Protein AF-A0A7C4Q658-F1 (afdb_monomer_lite)

Sequence (83 aa):
MKNFETRLKKLESLAETMRDPDISLEESLKMFEEGVRLAKELKNELDALQGKVEILLNSLEEIEEPRTAPFEEITDSAEDGTS

Radius of gyration: 31.28 Å; chains: 1; bounding box: 71×22×89 Å

Secondary structure (DSSP, 8-state):
-HHHHHHHHHHHHHHHHTT-TTS-HHHHHHHHHHHHHHHHHHHHHHHHHHHHHHHHHHHHHTTS---PPPP------------

pLDDT: mean 85.11, std 16.0, range [43.69, 97.94]

Foldseek 3Di:
DVVLVVLVVVLVVLVVVLPDPPDDPVVNVVSVVVSVVSVVVSVVVVVVVVVVVVVVVVVVVVVPDDDDDPPDPPPPPDDDDDD

Structure (mmCIF, N/CA/C/O backbone):
data_AF-A0A7C4Q658-F1
#
_entry.id   AF-A0A7C4Q658-F1
#
loop_
_atom_site.group_PDB
_atom_site.id
_atom_site.type_symbol
_atom_site.label_atom_id
_atom_site.label_alt_id
_atom_site.label_comp_id
_atom_site.label_asym_id
_atom_site.label_entity_id
_atom_site.label_seq_id
_atom_site.pdbx_PDB_ins_code
_atom_site.Cartn_x
_atom_site.Cartn_y
_atom_site.Cartn_z
_atom_site.occupancy
_atom_site.B_iso_or_equiv
_atom_site.auth_seq_id
_atom_site.auth_comp_id
_atom_site.auth_asym_id
_atom_site.auth_atom_id
_atom_site.pdbx_PDB_model_num
ATOM 1 N N . MET A 1 1 ? 2.430 -11.232 -7.875 1.00 69.25 1 MET A N 1
ATOM 2 C CA . MET A 1 1 ? 0.962 -11.037 -7.952 1.00 69.25 1 MET A CA 1
ATOM 3 C C . MET A 1 1 ? 0.211 -11.503 -6.713 1.00 69.25 1 MET A C 1
ATOM 5 O O . MET A 1 1 ? -0.267 -10.627 -6.015 1.00 69.25 1 MET A O 1
ATOM 9 N N . LYS A 1 2 ? 0.168 -12.796 -6.337 1.00 69.44 2 LYS A N 1
ATOM 10 C CA . LYS A 1 2 ? -0.596 -13.238 -5.138 1.00 69.44 2 LYS A CA 1
ATOM 11 C C . LYS A 1 2 ? -0.270 -12.468 -3.844 1.00 69.44 2 LYS A C 1
ATOM 13 O O . LYS A 1 2 ? -1.162 -12.178 -3.056 1.00 69.44 2 LYS A O 1
ATOM 18 N N . ASN A 1 3 ? 0.997 -12.099 -3.637 1.00 91.56 3 ASN A N 1
ATOM 19 C CA . ASN A 1 3 ? 1.412 -11.286 -2.488 1.00 91.56 3 ASN A CA 1
ATOM 20 C C . ASN A 1 3 ? 0.909 -9.826 -2.579 1.00 91.56 3 ASN A C 1
ATOM 22 O O . ASN A 1 3 ? 0.424 -9.289 -1.588 1.00 91.56 3 ASN A O 1
ATOM 26 N N . PHE A 1 4 ? 0.966 -9.220 -3.770 1.00 94.75 4 PHE A N 1
ATOM 27 C CA . PHE A 1 4 ? 0.436 -7.879 -4.038 1.00 94.75 4 PHE A CA 1
ATOM 28 C C . PHE A 1 4 ? -1.073 -7.817 -3.781 1.00 94.75 4 PHE A C 1
ATOM 30 O O . PHE A 1 4 ? -1.520 -6.999 -2.989 1.00 94.75 4 PHE A O 1
ATOM 37 N N . GLU A 1 5 ? -1.847 -8.739 -4.362 1.00 95.50 5 GLU A N 1
ATOM 38 C CA . GLU A 1 5 ? -3.303 -8.813 -4.162 1.00 95.50 5 GLU A CA 1
ATOM 39 C C . GLU A 1 5 ? -3.676 -9.014 -2.690 1.00 95.50 5 GLU A C 1
ATOM 41 O O . GLU A 1 5 ? -4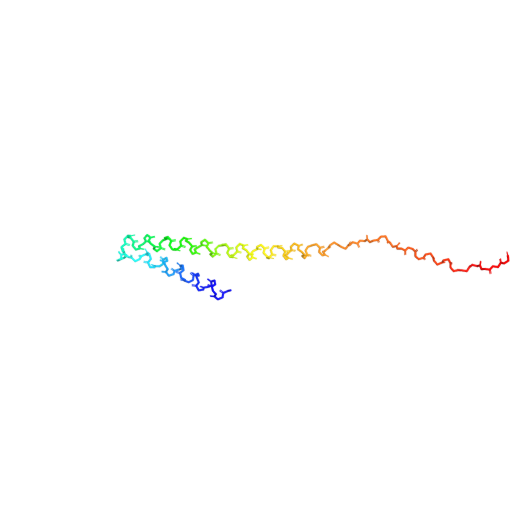.634 -8.424 -2.201 1.00 95.50 5 GLU A O 1
ATOM 46 N N . THR A 1 6 ? -2.899 -9.818 -1.959 1.00 96.88 6 THR A N 1
ATOM 47 C CA . THR A 1 6 ? -3.116 -10.026 -0.520 1.00 96.88 6 THR A CA 1
ATOM 48 C C . THR A 1 6 ? -2.913 -8.731 0.265 1.00 96.88 6 THR A C 1
ATOM 50 O O . THR A 1 6 ? -3.721 -8.393 1.128 1.00 96.88 6 THR A O 1
ATOM 53 N N . ARG A 1 7 ? -1.849 -7.982 -0.041 1.00 96.81 7 ARG A N 1
ATOM 54 C CA . ARG A 1 7 ? -1.581 -6.685 0.590 1.00 96.81 7 ARG A CA 1
ATOM 55 C C . ARG A 1 7 ? -2.594 -5.618 0.178 1.00 96.81 7 ARG A C 1
ATOM 57 O O . ARG A 1 7 ? -3.001 -4.839 1.030 1.00 96.81 7 ARG A O 1
ATOM 64 N N . LEU A 1 8 ? -3.054 -5.621 -1.070 1.00 97.56 8 LEU A N 1
ATOM 65 C CA . LEU A 1 8 ? -4.116 -4.729 -1.531 1.00 97.56 8 LEU A CA 1
ATOM 66 C C . LEU A 1 8 ? -5.422 -4.979 -0.765 1.00 97.56 8 LEU A C 1
ATOM 68 O O . LEU A 1 8 ? -5.970 -4.047 -0.189 1.00 97.56 8 LEU A O 1
ATOM 72 N N . LYS A 1 9 ? -5.846 -6.242 -0.636 1.00 97.75 9 LYS A N 1
ATOM 73 C CA . LYS A 1 9 ? -7.017 -6.611 0.179 1.00 97.75 9 LYS A CA 1
ATOM 74 C C . LYS A 1 9 ? -6.878 -6.196 1.639 1.00 97.75 9 LYS A C 1
ATOM 76 O O . LYS A 1 9 ? -7.846 -5.780 2.267 1.00 97.75 9 LYS A O 1
ATOM 81 N N . LYS A 1 10 ? -5.670 -6.300 2.197 1.00 97.00 10 LYS A N 1
ATOM 82 C CA . LYS A 1 10 ? -5.402 -5.818 3.555 1.00 97.00 10 LYS A CA 1
ATOM 83 C C . LYS A 1 10 ? -5.584 -4.300 3.659 1.00 97.00 10 LYS A C 1
ATOM 85 O O . LYS A 1 10 ? -6.171 -3.842 4.631 1.00 97.00 10 LYS A O 1
ATOM 90 N N . LEU A 1 11 ? -5.113 -3.532 2.674 1.00 97.56 11 LEU A N 1
ATOM 91 C CA . LEU A 1 11 ? -5.309 -2.080 2.634 1.00 97.56 11 LEU A CA 1
ATOM 92 C C . LEU A 1 11 ? -6.798 -1.709 2.557 1.00 97.56 11 LEU A C 1
ATOM 94 O O . LEU A 1 11 ? -7.240 -0.819 3.279 1.00 97.56 11 LEU A O 1
ATOM 98 N N . GLU A 1 12 ? -7.568 -2.415 1.728 1.00 97.00 12 GLU A N 1
ATOM 99 C CA . GLU A 1 12 ? -9.023 -2.242 1.613 1.00 97.00 12 GLU A CA 1
ATOM 100 C C . GLU A 1 12 ? -9.725 -2.530 2.947 1.00 97.00 12 GLU A C 1
ATOM 102 O O . GLU A 1 12 ? -10.491 -1.703 3.435 1.00 97.00 12 GLU A O 1
ATOM 107 N N . SER A 1 13 ? -9.383 -3.648 3.593 1.00 96.50 13 SER A N 1
ATOM 108 C CA . SER A 1 13 ? -9.943 -4.027 4.894 1.00 96.5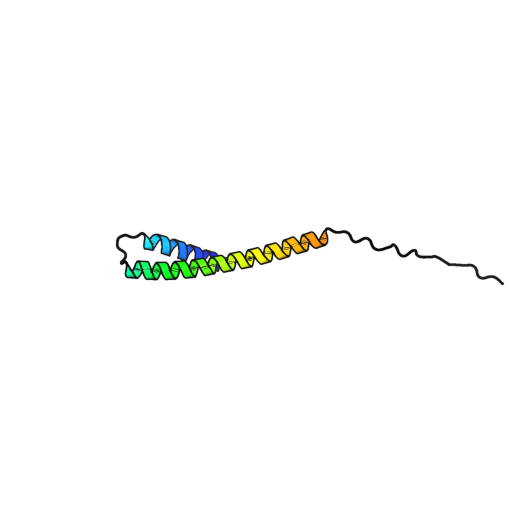0 13 SER A CA 1
ATOM 109 C C . SER A 1 13 ? -9.596 -3.031 6.006 1.00 96.50 13 SER A C 1
ATOM 111 O O . SER A 1 13 ? -10.453 -2.721 6.835 1.00 96.50 13 SER A O 1
ATOM 113 N N . LEU A 1 14 ? -8.377 -2.477 6.013 1.00 96.12 14 LEU A N 1
ATOM 114 C CA . LEU A 1 14 ? -8.001 -1.403 6.938 1.00 96.12 14 LEU A CA 1
ATOM 115 C C . LEU A 1 14 ? -8.867 -0.157 6.710 1.00 96.12 14 LEU A C 1
ATOM 117 O O . LEU A 1 14 ? -9.357 0.431 7.670 1.00 96.12 14 LEU A O 1
ATOM 121 N N . ALA A 1 15 ? -9.086 0.231 5.451 1.00 93.69 15 ALA A N 1
ATOM 122 C CA . ALA A 1 15 ? -9.894 1.399 5.107 1.00 93.69 15 ALA A CA 1
ATOM 123 C C . ALA A 1 15 ? -11.383 1.226 5.453 1.00 93.69 15 ALA A C 1
ATOM 125 O O . ALA A 1 15 ? -12.029 2.199 5.838 1.00 93.69 15 ALA A O 1
ATOM 126 N N . GLU A 1 16 ? -11.930 0.016 5.320 1.00 94.56 16 GLU A N 1
ATOM 127 C CA . GLU A 1 16 ? -13.293 -0.302 5.758 1.00 94.56 16 GLU A CA 1
ATOM 128 C C . GLU A 1 16 ? -13.415 -0.251 7.278 1.00 94.56 16 GLU A C 1
ATOM 130 O O . GLU A 1 16 ? -14.304 0.418 7.798 1.00 94.56 16 GLU A O 1
ATOM 135 N N . THR A 1 17 ? -12.480 -0.887 7.982 1.00 93.94 17 THR A N 1
ATOM 136 C CA . THR A 1 17 ? -12.462 -0.928 9.448 1.00 93.94 17 THR A CA 1
ATOM 137 C C . THR A 1 17 ? -12.358 0.477 10.051 1.00 93.94 17 THR A C 1
ATOM 139 O O . THR A 1 17 ? -13.081 0.800 10.982 1.00 93.94 17 THR A O 1
ATOM 142 N N . MET A 1 18 ? -11.548 1.369 9.467 1.00 92.12 18 MET A N 1
ATOM 143 C CA . MET A 1 18 ? -11.434 2.770 9.908 1.00 92.12 18 MET A CA 1
ATOM 144 C C . MET A 1 18 ? -12.734 3.591 9.788 1.00 92.12 18 MET A C 1
ATOM 146 O O . MET A 1 18 ? -12.798 4.698 10.318 1.00 92.12 18 MET A O 1
ATOM 150 N N . ARG A 1 19 ? -13.755 3.107 9.067 1.00 89.38 19 ARG A N 1
ATOM 151 C CA . ARG A 1 19 ? -15.066 3.776 8.965 1.00 89.38 19 ARG A CA 1
ATOM 152 C C . ARG A 1 19 ? -16.046 3.333 10.047 1.00 89.38 19 ARG A C 1
ATOM 154 O O . ARG A 1 19 ? -17.148 3.878 10.099 1.00 89.38 19 ARG A O 1
ATOM 161 N N . ASP A 1 20 ? -15.672 2.351 10.860 1.00 93.56 20 ASP A N 1
ATOM 162 C CA . ASP A 1 20 ? -16.490 1.883 11.967 1.00 93.56 20 ASP A CA 1
ATOM 163 C C . ASP A 1 20 ? -16.592 2.982 13.046 1.00 93.56 20 ASP A C 1
ATOM 165 O O . ASP A 1 20 ? -15.562 3.421 13.566 1.00 93.56 20 ASP A O 1
ATOM 169 N N . PRO A 1 21 ? -17.804 3.466 13.381 1.00 91.69 21 PRO A N 1
ATOM 170 C CA . PRO A 1 21 ? -17.987 4.475 14.422 1.00 91.69 21 PRO A CA 1
ATOM 171 C C . PRO A 1 21 ? -17.619 3.985 15.831 1.00 91.69 21 PRO A C 1
ATOM 173 O O . PRO A 1 21 ? -17.408 4.825 16.706 1.00 91.69 21 PRO A O 1
ATOM 176 N N . ASP A 1 22 ? -17.537 2.670 16.056 1.00 95.19 22 ASP A N 1
ATOM 177 C CA . ASP A 1 22 ? -17.193 2.083 17.356 1.00 95.19 22 ASP A CA 1
ATOM 178 C C . ASP A 1 22 ? -15.673 1.982 17.583 1.00 95.19 22 ASP A C 1
ATOM 180 O O . ASP A 1 22 ? -15.227 1.663 18.690 1.00 95.19 22 ASP A O 1
ATOM 184 N N . ILE A 1 23 ? -14.854 2.284 16.568 1.00 94.44 23 ILE A N 1
ATOM 185 C CA . ILE A 1 23 ? -13.397 2.290 16.703 1.00 94.44 23 ILE A CA 1
ATOM 186 C C . ILE A 1 23 ? -12.905 3.527 17.458 1.00 94.44 23 ILE A C 1
ATOM 188 O O . ILE A 1 23 ? -13.325 4.663 17.219 1.00 94.44 23 ILE A O 1
ATOM 192 N N . SER A 1 24 ? -11.928 3.324 18.343 1.00 96.06 24 SER A N 1
ATOM 193 C CA . SER A 1 24 ? -11.291 4.441 19.032 1.00 96.06 24 SER A CA 1
ATOM 194 C C . SER A 1 24 ? -10.414 5.268 18.084 1.00 96.06 24 SER A C 1
ATOM 196 O O . SER A 1 24 ? -9.818 4.765 17.128 1.00 96.06 24 SER A O 1
ATOM 198 N N . LEU A 1 25 ? -10.264 6.560 18.385 1.00 92.38 25 LEU A N 1
ATOM 199 C CA . LEU A 1 25 ? -9.395 7.452 17.612 1.00 92.38 25 LEU A CA 1
ATOM 200 C C . LEU A 1 25 ? -7.937 6.960 17.575 1.00 92.38 25 LEU A C 1
ATOM 202 O O . LEU A 1 25 ? -7.270 7.084 16.550 1.00 92.38 25 LEU A O 1
ATOM 206 N N . GLU A 1 26 ? -7.439 6.393 18.678 1.00 94.88 26 GLU A N 1
ATOM 207 C CA . GLU A 1 26 ? -6.070 5.875 18.752 1.00 94.88 26 GLU A CA 1
ATOM 208 C C . GLU A 1 26 ? -5.877 4.651 17.843 1.00 94.88 26 GLU A C 1
ATOM 210 O O . GLU A 1 26 ? -4.860 4.539 17.156 1.00 94.88 26 GLU A O 1
ATOM 215 N N . GLU A 1 27 ? -6.858 3.747 17.792 1.00 95.06 27 GLU A N 1
ATOM 216 C CA . GLU A 1 27 ? -6.835 2.598 16.883 1.00 95.06 27 GLU A CA 1
ATOM 217 C C . GLU A 1 27 ? -6.968 3.034 15.423 1.00 95.06 27 GLU A C 1
ATOM 219 O O . GLU A 1 27 ? -6.183 2.581 14.589 1.00 95.06 27 GLU A O 1
ATOM 224 N N . SER A 1 28 ? -7.870 3.978 15.129 1.00 93.56 28 SER A N 1
ATOM 225 C CA . SER A 1 28 ? -7.979 4.606 13.805 1.00 93.56 28 SER A CA 1
ATOM 226 C C . SER A 1 28 ? -6.646 5.185 13.338 1.00 93.56 28 SER A C 1
ATOM 228 O O . SER A 1 28 ? -6.251 4.984 12.191 1.00 93.56 28 SER A O 1
ATOM 230 N N . LEU A 1 29 ? -5.918 5.872 14.225 1.00 95.06 29 LEU A N 1
ATOM 231 C CA . LEU A 1 29 ? -4.631 6.475 13.889 1.00 95.06 29 LEU A CA 1
ATOM 232 C C . LEU A 1 29 ? -3.566 5.412 13.578 1.00 95.06 29 LEU A C 1
ATOM 234 O O . LEU A 1 29 ? -2.866 5.526 12.573 1.00 95.06 29 LEU A O 1
ATOM 238 N N . LYS A 1 30 ? -3.486 4.340 14.379 1.00 96.00 30 LYS A N 1
ATOM 239 C CA . LYS A 1 30 ? -2.570 3.210 14.128 1.00 96.00 30 LYS A CA 1
ATOM 240 C C . LYS A 1 30 ? -2.869 2.525 12.793 1.00 96.00 30 LYS A C 1
ATOM 242 O O . LYS A 1 30 ? -1.953 2.234 12.023 1.00 96.00 30 LYS A O 1
ATOM 247 N N . MET A 1 31 ? -4.149 2.293 12.500 1.00 96.25 31 MET A N 1
ATOM 248 C CA . MET A 1 31 ? -4.583 1.712 11.228 1.00 96.25 31 MET A CA 1
ATOM 249 C C . MET A 1 31 ? -4.270 2.635 10.047 1.00 96.25 31 MET A C 1
ATOM 251 O O . MET A 1 31 ? -3.850 2.157 8.993 1.00 96.25 31 MET A O 1
ATOM 255 N N . PHE A 1 32 ? -4.423 3.949 10.219 1.00 95.50 32 PHE A N 1
ATOM 256 C CA . PHE A 1 32 ? -4.080 4.936 9.199 1.00 95.50 32 PHE A CA 1
ATOM 257 C C . PHE A 1 32 ? -2.582 4.927 8.879 1.00 95.50 32 PHE A C 1
ATOM 259 O O . PHE A 1 32 ? -2.209 4.849 7.709 1.00 95.50 32 PHE A O 1
ATOM 266 N N . GLU A 1 33 ? -1.718 4.939 9.896 1.00 97.12 33 GLU A N 1
ATOM 267 C CA . GLU A 1 33 ? -0.264 4.843 9.715 1.00 97.12 33 GLU A CA 1
ATOM 268 C C . GLU A 1 33 ? 0.135 3.561 8.972 1.00 97.12 33 GLU A C 1
ATOM 270 O O . GLU A 1 33 ? 0.938 3.594 8.030 1.00 97.12 33 GLU A O 1
ATOM 275 N N . GLU A 1 34 ? -0.466 2.427 9.347 1.00 96.81 34 GLU A N 1
ATOM 276 C CA . GLU A 1 34 ? -0.257 1.161 8.650 1.00 96.81 34 GLU A CA 1
ATOM 277 C C . GLU A 1 34 ? -0.734 1.225 7.194 1.00 96.81 34 GLU A C 1
ATOM 279 O O . GLU A 1 34 ? -0.009 0.793 6.291 1.00 96.81 34 GLU A O 1
ATOM 284 N N . GLY A 1 35 ? -1.918 1.790 6.955 1.00 97.44 35 GLY A N 1
ATOM 285 C CA . GLY A 1 35 ? -2.495 1.962 5.627 1.00 97.44 35 GLY A CA 1
ATOM 286 C C . GLY A 1 35 ? -1.614 2.819 4.718 1.00 97.44 35 GLY A C 1
ATOM 287 O O . GLY A 1 35 ? -1.342 2.429 3.583 1.00 97.44 35 GLY A O 1
ATOM 288 N N . VAL A 1 36 ? -1.085 3.939 5.223 1.00 97.75 36 VAL A N 1
ATOM 289 C CA . VAL A 1 36 ? -0.165 4.816 4.477 1.00 97.75 36 VAL A CA 1
ATOM 290 C C . VAL A 1 36 ? 1.117 4.077 4.100 1.00 97.75 36 VAL A C 1
ATOM 292 O O . VAL A 1 36 ? 1.561 4.155 2.949 1.00 97.75 36 VAL A O 1
ATOM 295 N N . ARG A 1 37 ? 1.708 3.326 5.038 1.00 97.81 37 ARG A N 1
ATOM 296 C CA . ARG A 1 37 ? 2.900 2.514 4.759 1.00 97.81 37 ARG A CA 1
ATOM 297 C C . ARG A 1 37 ? 2.616 1.483 3.666 1.00 97.81 37 ARG A C 1
ATOM 299 O O . ARG A 1 37 ? 3.366 1.398 2.696 1.00 97.81 37 ARG A O 1
ATOM 306 N N . LEU A 1 38 ? 1.521 0.741 3.802 1.00 97.75 38 LEU A N 1
ATOM 307 C CA . LEU A 1 38 ? 1.139 -0.320 2.874 1.00 97.75 38 LEU A CA 1
ATOM 308 C C . LEU A 1 38 ? 0.839 0.224 1.469 1.00 97.75 38 LEU A C 1
ATOM 310 O O . LEU A 1 38 ? 1.293 -0.341 0.475 1.00 97.75 38 LEU A O 1
ATOM 314 N N . ALA A 1 39 ? 0.143 1.360 1.379 1.00 97.69 39 ALA A N 1
ATOM 315 C CA . ALA A 1 39 ? -0.130 2.042 0.117 1.00 97.69 39 ALA A CA 1
ATOM 316 C C . ALA A 1 39 ? 1.161 2.486 -0.589 1.00 97.69 39 ALA A C 1
ATOM 318 O O . ALA A 1 39 ? 1.301 2.303 -1.800 1.00 97.69 39 ALA A O 1
ATOM 319 N N . LYS A 1 40 ? 2.134 3.019 0.164 1.00 97.94 40 LYS A N 1
ATOM 320 C CA . LYS A 1 40 ? 3.442 3.411 -0.380 1.00 97.94 40 LYS A CA 1
ATOM 321 C C . LYS A 1 40 ? 4.207 2.212 -0.942 1.00 97.94 40 LYS A C 1
ATOM 323 O O . LYS A 1 40 ? 4.782 2.307 -2.021 1.00 97.94 40 LYS A O 1
ATOM 328 N N . GLU A 1 41 ? 4.200 1.084 -0.238 1.00 96.69 41 GLU A N 1
ATOM 329 C CA . GLU A 1 41 ? 4.845 -0.148 -0.706 1.00 96.69 41 GLU A CA 1
ATOM 330 C C . GLU A 1 41 ? 4.203 -0.696 -1.986 1.00 96.69 41 GLU A C 1
ATOM 332 O O . GLU A 1 41 ? 4.919 -1.067 -2.915 1.00 96.69 41 GLU A O 1
ATOM 337 N N . LEU A 1 42 ? 2.866 -0.728 -2.052 1.00 97.50 42 LEU A N 1
ATOM 338 C CA . LEU A 1 42 ? 2.132 -1.167 -3.243 1.00 97.50 42 LEU A CA 1
ATOM 339 C C . LEU A 1 42 ? 2.439 -0.268 -4.446 1.00 97.50 42 LEU A C 1
ATOM 341 O O . LEU A 1 42 ? 2.705 -0.776 -5.534 1.00 97.50 42 LEU A O 1
ATOM 345 N N . LYS A 1 43 ? 2.468 1.055 -4.244 1.00 97.44 43 LYS A N 1
ATOM 346 C CA . LYS A 1 43 ? 2.848 2.010 -5.288 1.00 97.44 43 LYS A CA 1
ATOM 347 C C . LYS A 1 43 ? 4.258 1.744 -5.816 1.00 97.44 43 LYS A C 1
ATOM 349 O O . LYS A 1 43 ? 4.432 1.615 -7.020 1.00 97.44 43 LYS A O 1
ATOM 354 N N . ASN A 1 44 ? 5.240 1.598 -4.928 1.00 97.19 44 ASN A N 1
ATOM 355 C CA . ASN A 1 44 ? 6.626 1.360 -5.337 1.00 97.19 44 ASN A CA 1
ATOM 356 C C . ASN A 1 44 ? 6.780 0.079 -6.177 1.00 97.19 44 ASN A C 1
ATOM 358 O O . ASN A 1 44 ? 7.592 0.034 -7.097 1.00 97.19 44 ASN A O 1
ATOM 362 N N . GLU A 1 45 ? 6.019 -0.973 -5.865 1.00 95.88 45 GLU A N 1
ATOM 363 C CA . GLU A 1 45 ? 6.037 -2.207 -6.655 1.00 95.88 45 GLU A CA 1
ATOM 364 C C . GLU A 1 45 ? 5.418 -2.016 -8.044 1.00 95.88 45 GLU A C 1
ATOM 366 O O . GLU A 1 45 ? 5.965 -2.531 -9.021 1.00 95.88 45 GLU A O 1
ATOM 371 N N . LEU A 1 46 ? 4.319 -1.260 -8.145 1.00 96.81 46 LEU A N 1
ATOM 372 C CA . LEU A 1 46 ? 3.723 -0.902 -9.434 1.00 96.81 46 LEU A CA 1
ATOM 373 C C . LEU A 1 46 ? 4.683 -0.061 -10.277 1.00 96.81 46 LEU A C 1
ATOM 375 O O . LEU A 1 46 ? 4.902 -0.397 -11.437 1.00 96.81 46 LEU A O 1
ATOM 379 N N . ASP A 1 47 ? 5.310 0.956 -9.686 1.00 97.06 47 ASP A N 1
ATOM 380 C CA . ASP A 1 47 ? 6.272 1.824 -10.371 1.00 97.06 47 ASP A CA 1
ATOM 381 C C . ASP A 1 47 ? 7.470 1.005 -10.897 1.00 97.06 47 ASP A C 1
ATOM 383 O O . ASP A 1 47 ? 7.910 1.169 -12.035 1.00 97.06 47 ASP A O 1
ATOM 387 N N . ALA A 1 48 ? 7.964 0.042 -10.109 1.00 95.62 48 ALA A N 1
ATOM 388 C CA . ALA A 1 48 ? 9.040 -0.854 -10.532 1.00 95.62 48 ALA A CA 1
ATOM 389 C C . ALA A 1 48 ? 8.627 -1.798 -11.676 1.00 95.62 48 ALA A C 1
ATOM 391 O O . ALA A 1 48 ? 9.448 -2.130 -12.534 1.00 95.62 48 ALA A O 1
ATOM 392 N N . LEU A 1 49 ? 7.375 -2.266 -11.690 1.00 95.31 49 LEU A N 1
ATOM 393 C CA . LEU A 1 49 ? 6.841 -3.071 -12.790 1.00 95.31 49 LEU A CA 1
ATOM 394 C C . LEU 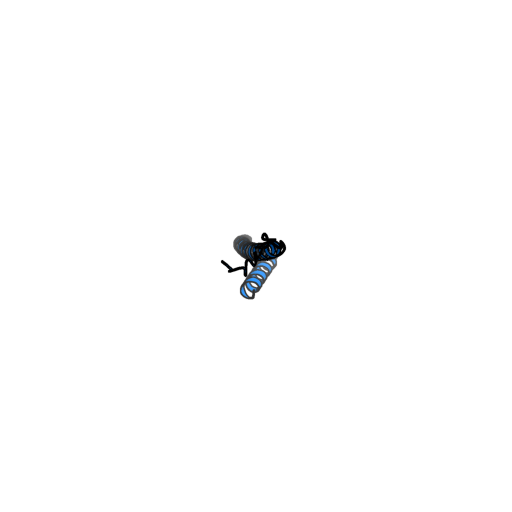A 1 49 ? 6.649 -2.229 -14.051 1.00 95.31 49 LEU A C 1
ATOM 396 O O . LEU A 1 49 ? 7.037 -2.680 -15.127 1.00 95.31 49 LEU A O 1
ATOM 400 N N . GLN A 1 50 ? 6.122 -1.012 -13.916 1.00 94.75 50 GLN A N 1
ATOM 401 C CA . GLN A 1 50 ? 5.977 -0.069 -15.019 1.00 94.75 50 GLN A CA 1
ATOM 402 C C . GLN A 1 50 ? 7.334 0.226 -15.665 1.00 94.75 50 GLN A C 1
ATOM 404 O O . GLN A 1 50 ? 7.464 0.078 -16.875 1.00 94.75 50 GLN A O 1
ATOM 409 N N . GLY A 1 51 ? 8.369 0.522 -14.872 1.00 96.25 51 GLY A N 1
ATOM 410 C CA . GLY A 1 51 ? 9.710 0.774 -15.409 1.00 96.25 51 GLY A CA 1
ATOM 411 C C . GLY A 1 51 ? 10.280 -0.411 -16.198 1.00 96.25 51 GLY A C 1
ATOM 412 O O . GLY A 1 51 ? 10.935 -0.226 -17.219 1.00 96.25 51 GLY A O 1
ATOM 413 N N . LYS A 1 52 ? 9.990 -1.655 -15.788 1.00 94.94 52 LYS A N 1
ATOM 414 C CA . LYS A 1 52 ? 10.382 -2.843 -16.569 1.00 94.94 52 LYS A CA 1
ATOM 415 C C . LYS A 1 52 ? 9.642 -2.930 -17.902 1.00 94.94 52 LYS A C 1
ATOM 417 O O . LYS A 1 52 ? 10.246 -3.334 -18.890 1.00 94.94 52 LYS A O 1
ATOM 422 N N . VAL A 1 53 ? 8.355 -2.582 -17.925 1.00 95.25 53 VAL A N 1
ATOM 423 C CA . VAL A 1 53 ? 7.559 -2.541 -19.160 1.00 95.25 53 VAL A CA 1
ATOM 424 C C . VAL A 1 53 ? 8.096 -1.468 -20.104 1.00 95.25 53 VAL A C 1
ATOM 426 O O . VAL A 1 53 ? 8.299 -1.759 -21.275 1.00 95.25 53 VAL A O 1
ATOM 429 N N . GLU A 1 54 ? 8.396 -0.273 -19.597 1.00 94.56 54 GLU A N 1
ATOM 430 C CA . GLU A 1 54 ? 8.973 0.822 -20.388 1.00 94.56 54 GLU A CA 1
ATOM 431 C C . GLU A 1 54 ? 10.313 0.429 -21.023 1.00 94.56 54 GLU A C 1
ATOM 433 O O . GLU A 1 54 ? 10.502 0.630 -22.218 1.00 94.56 54 GLU A O 1
ATOM 438 N N . ILE A 1 55 ? 11.215 -0.210 -20.266 1.00 94.44 55 ILE A N 1
ATOM 439 C CA . ILE A 1 55 ? 12.486 -0.718 -20.813 1.00 94.44 55 ILE A CA 1
ATOM 440 C C . ILE A 1 55 ? 12.234 -1.701 -21.961 1.00 94.44 55 ILE A C 1
ATOM 442 O O . ILE A 1 55 ? 12.868 -1.592 -23.006 1.00 94.44 55 ILE A O 1
ATOM 446 N N . LEU A 1 56 ? 11.307 -2.648 -21.782 1.00 93.12 56 LEU A N 1
ATOM 447 C CA . LEU A 1 56 ? 10.988 -3.638 -22.812 1.00 93.12 56 LEU A CA 1
ATOM 448 C C . LEU A 1 56 ? 10.403 -2.994 -24.074 1.00 93.12 56 LEU A C 1
ATOM 450 O O . LEU A 1 56 ? 10.762 -3.413 -25.168 1.00 93.12 56 LEU A O 1
ATOM 454 N N . LEU A 1 57 ? 9.535 -1.989 -23.934 1.00 90.50 57 LEU A N 1
ATOM 455 C CA . LEU A 1 57 ? 8.968 -1.258 -25.070 1.00 90.50 57 LEU A CA 1
ATOM 456 C C . LEU A 1 57 ? 10.048 -0.483 -25.832 1.00 90.50 57 LEU A C 1
ATOM 458 O O . LEU A 1 57 ? 10.158 -0.644 -27.044 1.00 90.50 57 LEU A O 1
ATOM 462 N N . ASN A 1 58 ? 10.907 0.254 -25.126 1.00 88.00 58 ASN A N 1
ATOM 463 C CA . ASN A 1 58 ? 12.010 0.993 -25.747 1.00 88.00 58 ASN A CA 1
ATOM 464 C C . ASN A 1 58 ? 12.988 0.052 -26.475 1.00 88.00 58 ASN A C 1
ATOM 466 O O . ASN A 1 58 ? 13.468 0.364 -27.560 1.00 88.00 58 A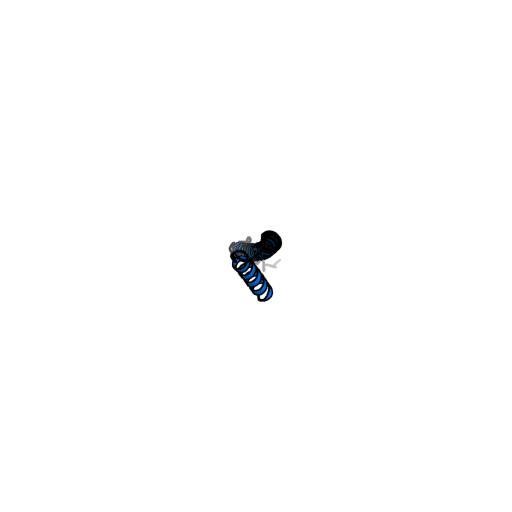SN A O 1
ATOM 470 N N . SER A 1 59 ? 13.262 -1.133 -25.912 1.00 82.62 59 SER A N 1
ATOM 471 C CA . SER A 1 59 ? 14.093 -2.146 -26.576 1.00 82.62 59 SER A CA 1
ATOM 472 C C . SER A 1 59 ? 13.449 -2.746 -27.830 1.00 82.62 59 SER A C 1
ATOM 474 O O . SER A 1 59 ? 14.176 -3.239 -28.684 1.00 82.62 59 SER A O 1
ATOM 476 N N . 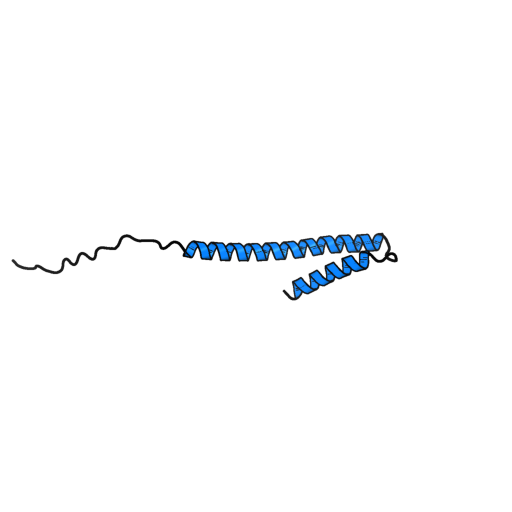LEU A 1 60 ? 12.117 -2.745 -27.953 1.00 78.19 60 LEU A N 1
ATOM 477 C CA . LEU A 1 60 ? 11.437 -3.165 -29.183 1.00 78.19 60 LEU A CA 1
ATOM 478 C C . LEU A 1 60 ? 11.525 -2.082 -30.266 1.00 78.19 60 LEU A C 1
ATOM 480 O O . LEU A 1 60 ? 11.729 -2.421 -31.427 1.00 78.19 60 LEU A O 1
ATOM 484 N N . GLU A 1 61 ? 11.438 -0.805 -29.888 1.00 73.38 61 GLU A N 1
ATOM 485 C CA . GLU A 1 61 ? 11.598 0.327 -30.815 1.00 73.38 61 GLU A CA 1
ATOM 486 C C . GLU A 1 61 ? 13.027 0.413 -31.384 1.00 73.38 61 GLU A C 1
ATOM 488 O O . GLU A 1 61 ? 13.202 0.661 -32.574 1.00 73.38 61 GLU A O 1
ATOM 493 N N . GLU A 1 62 ? 14.065 0.111 -30.591 1.00 61.69 62 GLU A N 1
ATOM 494 C CA . GLU A 1 62 ? 15.456 0.049 -31.084 1.00 61.69 62 GLU A CA 1
ATOM 495 C C . GLU A 1 62 ? 15.693 -1.046 -32.146 1.00 61.69 62 GLU A C 1
ATOM 497 O O . GLU A 1 62 ? 16.681 -0.992 -32.883 1.00 61.69 62 GLU A O 1
ATOM 502 N N . ILE A 1 63 ? 14.799 -2.035 -32.255 1.00 60.00 63 ILE A N 1
ATOM 503 C CA . ILE A 1 63 ? 14.879 -3.109 -33.259 1.00 60.00 63 ILE A CA 1
ATOM 504 C C . ILE A 1 63 ? 14.287 -2.657 -34.612 1.00 60.00 63 ILE A C 1
ATOM 506 O O . ILE A 1 63 ? 14.564 -3.286 -35.635 1.00 60.00 63 ILE A O 1
ATOM 510 N N . GLU A 1 64 ? 13.525 -1.556 -34.664 1.00 58.94 64 GLU A N 1
ATOM 511 C CA . GLU A 1 64 ? 12.803 -1.122 -35.871 1.00 58.94 64 GLU A CA 1
ATOM 512 C C . GLU A 1 64 ? 13.602 -0.248 -36.853 1.00 58.94 64 GLU A C 1
ATOM 514 O O . GLU A 1 64 ? 13.101 0.018 -37.946 1.00 58.94 64 GLU A O 1
ATOM 519 N N . GLU A 1 65 ? 14.850 0.141 -36.568 1.00 59.50 65 GLU A N 1
ATOM 520 C CA . GLU A 1 65 ? 15.687 0.802 -37.582 1.00 59.50 65 GLU A CA 1
ATOM 521 C C . GLU A 1 65 ? 16.558 -0.209 -38.354 1.00 59.50 65 GLU A C 1
ATOM 523 O O . GLU A 1 65 ? 17.613 -0.630 -37.859 1.00 59.50 65 GLU A O 1
ATOM 528 N N . PRO A 1 66 ? 16.189 -0.596 -39.596 1.00 62.03 66 PRO A N 1
ATOM 529 C CA . PRO A 1 66 ? 17.068 -1.383 -40.446 1.00 62.03 66 PRO A CA 1
ATOM 530 C C . PRO A 1 66 ? 18.324 -0.567 -40.759 1.00 62.03 66 PRO A C 1
ATOM 532 O O . PRO A 1 66 ? 18.302 0.404 -41.515 1.00 62.03 66 PRO A O 1
ATOM 535 N N . ARG A 1 67 ? 19.453 -0.976 -40.182 1.00 67.50 67 ARG A N 1
ATOM 536 C CA . ARG A 1 67 ? 20.754 -0.390 -40.501 1.00 67.50 67 ARG A CA 1
ATOM 537 C C . ARG A 1 67 ? 21.215 -0.889 -41.864 1.00 67.50 67 ARG A C 1
ATOM 539 O O . ARG A 1 67 ? 21.506 -2.070 -42.036 1.00 67.50 67 ARG A O 1
ATOM 546 N N . THR A 1 68 ? 21.328 0.019 -42.827 1.00 71.06 68 THR A N 1
ATOM 547 C CA . THR A 1 68 ? 22.018 -0.253 -44.090 1.00 71.06 68 THR A CA 1
ATOM 548 C C . THR A 1 68 ? 23.523 -0.135 -43.866 1.00 71.06 68 THR A C 1
ATOM 550 O O . THR A 1 68 ? 24.009 0.936 -43.501 1.00 71.06 68 THR A O 1
ATOM 553 N N . ALA A 1 69 ? 24.269 -1.213 -44.090 1.00 74.81 69 ALA A N 1
ATOM 554 C CA . ALA A 1 69 ? 25.716 -1.139 -44.267 1.00 74.81 69 ALA A CA 1
ATOM 555 C C . ALA A 1 69 ? 26.034 -0.929 -45.760 1.00 74.81 69 ALA A C 1
ATOM 557 O O . ALA A 1 69 ? 25.264 -1.401 -46.604 1.00 74.81 69 ALA A O 1
ATOM 558 N N . PRO A 1 70 ? 27.140 -0.242 -46.109 1.00 75.06 70 PRO A N 1
ATOM 559 C CA . PRO A 1 70 ? 27.647 -0.246 -47.475 1.00 75.06 70 PRO A CA 1
ATOM 560 C C . PRO A 1 70 ? 27.828 -1.691 -47.944 1.00 75.06 70 PRO A C 1
ATOM 562 O O . PRO A 1 70 ? 28.392 -2.512 -47.223 1.00 75.06 70 PRO A O 1
ATOM 565 N N . PHE A 1 71 ? 27.316 -2.003 -49.130 1.00 78.56 71 PHE A N 1
ATOM 566 C CA . PHE A 1 71 ? 27.521 -3.307 -49.743 1.00 78.56 71 PHE A CA 1
ATOM 567 C C . PHE A 1 71 ? 29.013 -3.447 -50.064 1.00 78.56 71 PHE A C 1
ATOM 569 O O . PHE A 1 71 ? 29.549 -2.623 -50.806 1.00 78.56 71 PHE A O 1
ATOM 576 N N . GLU A 1 72 ? 29.695 -4.439 -49.482 1.00 75.50 72 GLU A N 1
ATOM 577 C CA . GLU A 1 72 ? 31.047 -4.789 -49.919 1.00 75.50 72 GLU A CA 1
ATOM 578 C C . GLU A 1 72 ? 30.942 -5.319 -51.346 1.00 75.50 72 GLU A C 1
ATOM 580 O O . GLU A 1 72 ? 30.412 -6.401 -51.605 1.00 75.50 72 GLU A O 1
ATOM 585 N N . GLU A 1 73 ? 31.398 -4.499 -52.287 1.00 67.00 73 GLU A N 1
ATOM 586 C CA . GLU A 1 73 ? 31.542 -4.883 -53.677 1.00 67.00 73 GLU A CA 1
ATOM 587 C C . GLU A 1 73 ? 32.582 -6.006 -53.720 1.00 67.00 73 GLU A C 1
ATOM 589 O O . GLU A 1 73 ? 33.778 -5.776 -53.535 1.00 67.00 73 GLU A O 1
ATOM 594 N N . ILE A 1 74 ? 32.119 -7.247 -53.894 1.00 67.38 74 ILE A N 1
ATOM 595 C CA . ILE A 1 74 ? 32.995 -8.366 -54.234 1.00 67.38 74 ILE A CA 1
ATOM 596 C C . ILE A 1 74 ? 33.540 -8.031 -55.619 1.00 67.38 74 ILE A C 1
ATOM 598 O O . ILE A 1 74 ? 32.913 -8.325 -56.636 1.00 67.38 74 ILE A O 1
ATOM 602 N N . THR A 1 75 ? 34.685 -7.352 -55.660 1.00 54.94 75 THR A N 1
ATOM 603 C CA . THR A 1 75 ? 35.463 -7.213 -56.882 1.00 54.94 75 THR A CA 1
ATOM 604 C C . THR A 1 75 ? 35.990 -8.601 -57.203 1.00 54.94 75 THR A C 1
ATOM 606 O O . THR A 1 75 ? 37.022 -9.025 -56.677 1.00 54.94 75 THR A O 1
ATOM 609 N N . ASP A 1 76 ? 35.238 -9.333 -58.016 1.00 55.62 76 ASP A N 1
ATOM 610 C CA . ASP A 1 76 ? 35.707 -10.551 -58.654 1.00 55.62 76 ASP A CA 1
ATOM 611 C C . ASP A 1 76 ? 36.752 -10.156 -59.703 1.00 55.62 76 ASP A C 1
ATOM 613 O O . ASP A 1 76 ? 36.476 -10.038 -60.892 1.00 55.62 76 ASP A O 1
ATOM 617 N N . SER A 1 77 ? 37.964 -9.864 -59.233 1.00 56.19 77 SER A N 1
ATOM 618 C CA . SER A 1 77 ? 39.159 -9.833 -60.071 1.00 56.19 77 SER A CA 1
ATOM 619 C C . SER A 1 77 ? 39.735 -11.245 -60.117 1.00 56.19 77 SER A C 1
ATOM 621 O O . SER A 1 77 ? 40.862 -11.491 -59.684 1.00 56.19 77 SER A O 1
ATOM 623 N N . ALA A 1 78 ? 38.926 -12.188 -60.598 1.00 56.94 78 ALA A N 1
ATOM 624 C CA . ALA A 1 78 ? 39.421 -13.430 -61.148 1.00 56.94 78 ALA A CA 1
ATOM 625 C C . ALA A 1 78 ? 39.844 -13.180 -62.603 1.00 56.94 78 ALA A C 1
ATOM 627 O O . ALA A 1 78 ? 39.071 -12.680 -63.414 1.00 56.94 78 ALA A O 1
ATOM 628 N N . GLU A 1 79 ? 41.083 -13.582 -62.883 1.00 50.50 79 GLU A N 1
ATOM 629 C CA . GLU A 1 79 ? 41.622 -13.911 -64.204 1.00 50.50 79 GLU A CA 1
ATOM 630 C C . GLU A 1 79 ? 41.919 -12.739 -65.155 1.00 50.50 79 GLU A C 1
ATOM 632 O O . GLU A 1 79 ? 41.073 -12.251 -65.891 1.00 50.50 79 GLU A O 1
ATOM 637 N N . ASP A 1 80 ? 43.204 -12.398 -65.269 1.00 44.41 80 ASP A N 1
ATOM 638 C CA . ASP A 1 80 ? 43.913 -12.952 -66.423 1.00 44.41 80 ASP A CA 1
ATOM 639 C C . ASP A 1 80 ? 45.407 -13.097 -66.117 1.00 44.41 80 ASP A C 1
ATOM 641 O O . ASP A 1 80 ? 46.147 -12.128 -65.930 1.00 44.41 80 ASP A O 1
ATOM 645 N N . GLY A 1 81 ? 45.848 -14.346 -66.012 1.00 60.34 81 GLY A N 1
ATOM 646 C CA . GLY A 1 81 ? 47.251 -14.670 -66.158 1.00 60.34 81 GLY A CA 1
ATOM 647 C C . GLY A 1 81 ? 47.514 -14.911 -67.631 1.00 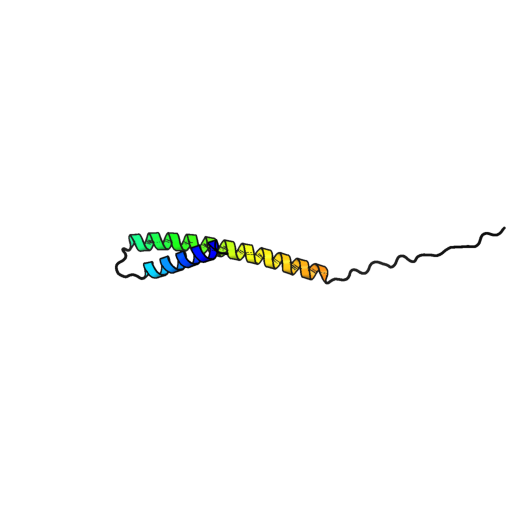60.34 81 GLY A C 1
ATOM 648 O O . GLY A 1 81 ? 47.036 -15.906 -68.150 1.00 60.34 81 GLY A O 1
ATOM 649 N N . THR A 1 82 ? 48.313 -14.075 -68.288 1.00 49.38 82 THR A N 1
ATOM 650 C CA . THR A 1 82 ? 49.174 -14.514 -69.396 1.00 49.38 82 THR A CA 1
ATOM 651 C C . THR A 1 82 ? 50.262 -13.482 -69.716 1.00 49.38 82 THR A C 1
ATOM 653 O O . THR A 1 82 ? 49.977 -12.317 -69.966 1.00 49.38 82 THR A O 1
ATOM 656 N N . SER A 1 83 ? 51.492 -14.016 -69.755 1.00 43.69 83 SER A N 1
ATOM 657 C CA . SER A 1 83 ? 52.757 -13.525 -70.339 1.00 43.69 83 SER A CA 1
ATOM 658 C C . SER A 1 83 ? 53.465 -12.299 -69.761 1.00 43.69 83 SER A C 1
ATOM 660 O O . SER A 1 83 ? 53.054 -11.152 -70.019 1.00 43.69 83 SER A O 1
#